Protein AF-A0A951VCX6-F1 (afdb_monomer)

pLDDT: mean 79.34, std 15.91, range [45.97, 97.44]

Structure (mmCIF, N/CA/C/O backbone):
data_AF-A0A951VCX6-F1
#
_entry.id   AF-A0A951VCX6-F1
#
loop_
_atom_site.group_PDB
_atom_site.id
_atom_site.type_symbol
_atom_site.label_atom_id
_atom_site.label_alt_id
_atom_site.label_comp_id
_atom_site.label_asym_id
_atom_site.label_entity_id
_atom_site.label_seq_id
_atom_site.pdbx_PDB_ins_code
_atom_site.Cartn_x
_atom_site.Cartn_y
_atom_site.Cartn_z
_atom_site.occupancy
_atom_site.B_iso_or_equiv
_atom_site.auth_seq_id
_atom_site.auth_comp_id
_atom_site.auth_asym_id
_atom_site.auth_atom_id
_atom_site.pdbx_PDB_model_num
ATOM 1 N N . PHE A 1 1 ? -34.793 -5.023 -7.842 1.00 47.97 1 PHE A N 1
ATOM 2 C CA . PHE A 1 1 ? -34.193 -4.145 -8.869 1.00 47.97 1 PHE A CA 1
ATOM 3 C C . PHE A 1 1 ? -32.663 -4.287 -8.936 1.00 47.97 1 PHE A C 1
ATOM 5 O O . PHE A 1 1 ? -31.972 -3.285 -9.024 1.00 47.97 1 PHE A O 1
ATOM 12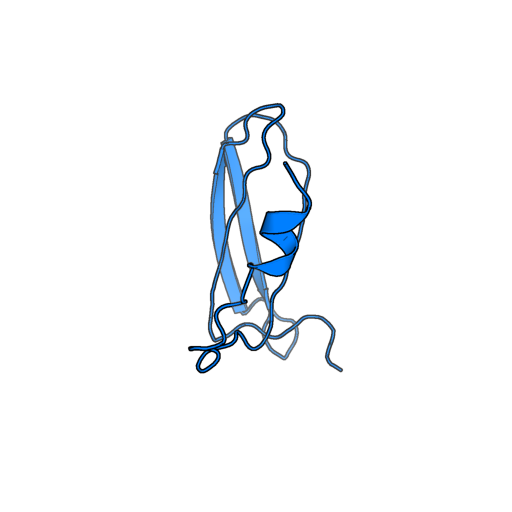 N N . SER A 1 2 ? -32.113 -5.512 -8.949 1.00 55.91 2 SER A N 1
ATOM 13 C CA . SER A 1 2 ? -30.645 -5.716 -8.882 1.00 55.91 2 SER A CA 1
ATOM 14 C C . SER A 1 2 ? -30.070 -6.617 -9.979 1.00 55.91 2 SER A C 1
ATOM 16 O O . SER A 1 2 ? -28.889 -6.922 -9.942 1.00 55.91 2 SER A O 1
ATOM 18 N N . ILE A 1 3 ? -30.878 -7.031 -10.962 1.00 54.53 3 ILE A N 1
ATOM 19 C CA . ILE A 1 3 ? -30.430 -7.927 -12.047 1.00 54.53 3 ILE A CA 1
ATOM 20 C C . ILE A 1 3 ? -30.209 -7.157 -13.360 1.00 54.53 3 ILE A C 1
ATOM 22 O O . ILE A 1 3 ? -29.389 -7.548 -14.177 1.00 54.53 3 ILE A O 1
ATOM 26 N N . LEU A 1 4 ? -30.891 -6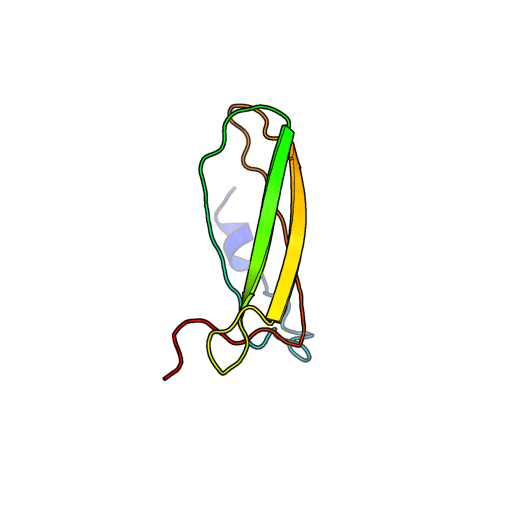.020 -13.552 1.00 52.59 4 LEU A N 1
ATOM 27 C CA . LEU A 1 4 ? -30.825 -5.250 -14.802 1.00 52.59 4 LEU A CA 1
ATOM 28 C C . LEU A 1 4 ? -29.541 -4.412 -14.938 1.00 52.59 4 LEU A C 1
ATOM 30 O O . LEU A 1 4 ? -29.081 -4.205 -16.053 1.00 52.59 4 LEU A O 1
ATOM 34 N N . GLY A 1 5 ? -28.931 -3.982 -13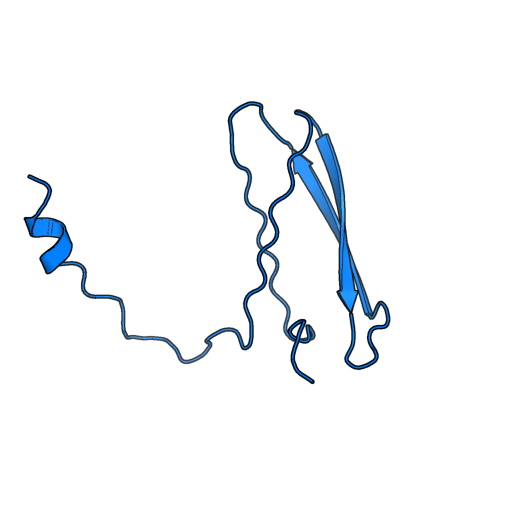.825 1.00 55.00 5 GLY A N 1
ATOM 35 C CA . GLY A 1 5 ? -27.673 -3.217 -13.845 1.00 55.00 5 GLY A CA 1
ATOM 36 C C . GLY A 1 5 ? -26.442 -4.051 -14.222 1.00 55.00 5 GLY A C 1
ATOM 37 O O . GLY A 1 5 ? -25.515 -3.526 -14.825 1.00 55.00 5 GLY A O 1
ATOM 38 N N . ALA A 1 6 ? -26.470 -5.361 -13.949 1.00 56.19 6 ALA A N 1
ATOM 39 C CA . ALA A 1 6 ? -25.395 -6.292 -14.304 1.00 56.19 6 ALA A CA 1
ATOM 40 C C . ALA A 1 6 ? -25.321 -6.585 -15.816 1.00 56.19 6 ALA A C 1
ATOM 42 O O . ALA A 1 6 ? -24.318 -7.099 -16.296 1.00 56.19 6 ALA A O 1
ATOM 43 N N . VAL A 1 7 ? -26.379 -6.258 -16.571 1.00 57.53 7 VAL A N 1
ATOM 44 C CA . VAL A 1 7 ? -26.435 -6.425 -18.035 1.00 57.53 7 VAL A CA 1
ATOM 45 C C . VAL A 1 7 ? -25.950 -5.162 -18.760 1.00 57.53 7 VAL A C 1
ATOM 47 O O . VAL A 1 7 ? -25.540 -5.233 -19.914 1.00 57.53 7 VAL A O 1
ATOM 50 N N . THR A 1 8 ? -25.970 -4.003 -18.091 1.00 60.25 8 THR A N 1
ATOM 51 C CA . THR A 1 8 ? -25.612 -2.699 -18.678 1.00 60.25 8 THR A CA 1
ATOM 52 C C . THR A 1 8 ? -24.233 -2.189 -18.267 1.00 60.25 8 THR A C 1
ATOM 54 O O . THR A 1 8 ? -23.834 -1.109 -18.699 1.00 60.25 8 THR A O 1
ATOM 57 N N . GLU A 1 9 ? -23.498 -2.926 -17.436 1.00 62.25 9 GLU A N 1
ATOM 58 C CA . GLU A 1 9 ? -22.109 -2.602 -17.120 1.00 62.25 9 GLU A CA 1
ATOM 59 C C . GLU A 1 9 ? -21.220 -2.953 -18.321 1.00 62.25 9 GLU A C 1
ATOM 61 O O . GLU A 1 9 ? -20.656 -4.039 -18.437 1.00 62.25 9 GLU A O 1
ATOM 66 N N . GLN A 1 10 ? -21.135 -2.027 -19.274 1.00 66.94 10 GLN A N 1
ATOM 67 C CA . GLN A 1 10 ? -20.142 -2.089 -20.333 1.00 66.94 10 GLN A CA 1
ATOM 68 C C . GLN A 1 10 ? -18.820 -1.602 -19.744 1.00 66.94 10 GLN A C 1
ATOM 70 O O . GLN A 1 10 ? -18.654 -0.411 -19.480 1.00 66.94 10 GLN A O 1
ATOM 75 N N . ALA A 1 11 ? -17.891 -2.529 -19.513 1.00 60.81 11 ALA A N 1
ATOM 76 C CA . ALA A 1 11 ? -16.540 -2.177 -19.102 1.00 60.81 11 ALA A CA 1
ATOM 77 C C . ALA A 1 11 ? -15.955 -1.166 -20.099 1.00 60.81 11 ALA A C 1
ATOM 79 O O . ALA A 1 11 ? -16.054 -1.354 -21.314 1.00 60.81 11 ALA A O 1
ATOM 80 N N . ASP A 1 12 ? -15.366 -0.088 -19.587 1.00 63.00 12 ASP A N 1
ATOM 81 C CA . ASP A 1 12 ? -14.686 0.895 -20.418 1.00 63.00 12 ASP A CA 1
ATOM 82 C C . ASP A 1 12 ? -13.503 0.217 -21.132 1.00 63.00 12 ASP A C 1
ATOM 84 O O . ASP A 1 12 ? -12.486 -0.127 -20.528 1.00 63.00 12 ASP A O 1
ATOM 88 N N . THR A 1 13 ? -13.662 -0.050 -22.430 1.00 58.72 13 THR A N 1
ATOM 89 C CA . THR A 1 13 ? -12.627 -0.667 -23.273 1.00 58.72 13 THR A CA 1
ATOM 90 C C . THR A 1 13 ? -11.684 0.369 -23.881 1.00 58.72 13 THR A C 1
ATOM 92 O O . THR A 1 13 ? -10.797 0.013 -24.657 1.00 58.72 13 THR A O 1
ATOM 95 N N . ARG A 1 14 ? -11.867 1.663 -23.587 1.00 64.25 14 ARG A N 1
ATOM 96 C CA . ARG A 1 14 ? -11.086 2.755 -24.169 1.00 64.25 14 ARG A CA 1
ATOM 97 C C . ARG A 1 14 ? -10.173 3.372 -23.119 1.00 64.25 14 ARG A C 1
ATOM 99 O O . ARG A 1 14 ? -10.385 4.497 -22.696 1.00 64.25 14 ARG A O 1
ATOM 106 N N . ASN A 1 15 ? -9.124 2.624 -22.771 1.00 52.94 15 ASN A N 1
ATOM 107 C CA . ASN A 1 15 ? -7.724 3.077 -22.711 1.00 52.94 15 ASN A CA 1
ATOM 108 C C . ASN A 1 15 ? -6.889 2.080 -21.885 1.00 52.94 15 ASN A C 1
ATOM 110 O O . ASN A 1 15 ? -6.538 2.332 -20.736 1.00 52.94 15 ASN A O 1
ATOM 114 N N . TRP A 1 16 ? -6.548 0.931 -22.474 1.00 58.62 16 TRP A N 1
ATOM 115 C CA . TRP A 1 16 ? -5.555 0.011 -21.894 1.00 58.62 16 TRP A CA 1
ATOM 116 C C . TRP A 1 16 ? -4.119 0.372 -22.289 1.00 58.62 16 TRP A C 1
ATOM 118 O O . TRP A 1 16 ? -3.205 -0.424 -22.085 1.00 58.62 16 TRP A O 1
ATOM 128 N N . GLN A 1 17 ? -3.900 1.549 -22.884 1.00 60.97 17 GLN A N 1
ATOM 129 C CA . GLN A 1 17 ? -2.615 1.894 -23.491 1.00 60.97 17 GLN A CA 1
ATOM 130 C C . GLN A 1 17 ? -1.492 2.042 -22.453 1.00 60.97 17 GLN A C 1
ATOM 132 O O . GLN A 1 17 ? -0.320 1.928 -22.797 1.00 60.97 17 GLN A O 1
ATOM 137 N N . THR A 1 18 ? -1.843 2.189 -21.175 1.00 62.44 18 THR A N 1
ATOM 138 C CA . THR A 1 18 ? -0.913 2.070 -20.048 1.00 62.44 18 THR A CA 1
ATOM 139 C C . THR A 1 18 ? -1.478 1.139 -18.979 1.00 62.44 18 THR A C 1
ATOM 141 O O . THR A 1 18 ? -1.803 1.568 -17.871 1.00 62.44 18 THR A O 1
ATOM 144 N N . LEU A 1 19 ? -1.629 -0.148 -19.306 1.00 70.88 19 LEU A N 1
ATOM 145 C CA . LEU A 1 19 ? -1.821 -1.168 -18.277 1.00 70.88 19 LEU A CA 1
ATOM 146 C C . LEU A 1 19 ? -0.524 -1.282 -17.451 1.00 70.88 19 LEU A C 1
ATOM 148 O O . LEU A 1 19 ? 0.552 -1.426 -18.041 1.00 70.88 19 LEU A O 1
ATOM 152 N N . PRO A 1 20 ? -0.584 -1.231 -16.108 1.00 72.19 20 PRO A N 1
ATOM 153 C CA . PRO A 1 20 ? 0.584 -1.503 -15.285 1.00 72.19 20 PRO A CA 1
ATOM 154 C C . PRO A 1 20 ? 1.167 -2.875 -15.630 1.00 72.19 20 PRO A C 1
ATOM 156 O O . PRO A 1 20 ? 0.430 -3.856 -15.712 1.00 72.19 20 PRO A O 1
ATOM 159 N N . HIS A 1 21 ? 2.490 -2.957 -15.789 1.00 79.38 21 HIS A N 1
ATOM 160 C CA . HIS A 1 21 ? 3.168 -4.230 -16.053 1.00 79.38 21 HIS A CA 1
ATOM 161 C C . HIS A 1 21 ? 2.899 -5.269 -14.949 1.00 79.38 21 HIS A C 1
ATOM 163 O O . HIS A 1 21 ? 2.812 -6.463 -15.222 1.00 79.38 21 HIS A O 1
ATOM 169 N N . SER A 1 22 ? 2.743 -4.819 -13.699 1.00 81.25 22 SER A N 1
ATOM 170 C CA . SER A 1 22 ? 2.367 -5.676 -12.575 1.00 81.25 22 SER A CA 1
ATOM 171 C C . SER A 1 22 ? 1.569 -4.911 -11.519 1.00 81.25 22 SER A C 1
ATOM 173 O O . SER A 1 22 ? 1.746 -3.702 -11.360 1.00 81.25 22 SER A O 1
ATOM 175 N N . ILE A 1 23 ? 0.701 -5.624 -10.796 1.00 85.50 23 ILE A N 1
ATOM 176 C CA . ILE A 1 23 ? -0.059 -5.111 -9.651 1.00 85.50 23 ILE A CA 1
ATOM 177 C C . ILE A 1 23 ? 0.231 -6.025 -8.462 1.00 85.50 23 ILE A C 1
ATOM 179 O O . ILE A 1 23 ? 0.001 -7.230 -8.535 1.00 85.50 23 ILE A O 1
ATOM 183 N N . HIS A 1 24 ? 0.723 -5.442 -7.369 1.00 86.25 24 HIS A N 1
ATOM 184 C CA . HIS A 1 24 ? 0.999 -6.147 -6.116 1.00 86.25 24 HIS A CA 1
ATOM 185 C C . HIS A 1 24 ? 0.014 -5.685 -5.055 1.00 86.25 24 HIS A C 1
ATOM 187 O O . HIS A 1 24 ? -0.272 -4.493 -4.946 1.00 86.25 24 HIS A O 1
ATOM 193 N N . TYR A 1 25 ? -0.494 -6.626 -4.264 1.00 90.62 25 TYR A N 1
ATOM 194 C CA . TYR A 1 25 ? -1.412 -6.339 -3.170 1.00 90.62 25 TYR A CA 1
ATOM 195 C C . TYR A 1 25 ? -0.983 -7.090 -1.915 1.00 90.62 25 TYR A C 1
ATOM 197 O O . TYR A 1 25 ? -0.755 -8.298 -1.948 1.00 90.62 25 TYR A O 1
ATOM 205 N N . ALA A 1 26 ? -0.914 -6.367 -0.801 1.00 91.25 26 ALA A N 1
ATOM 206 C CA . ALA A 1 26 ? -0.689 -6.926 0.519 1.00 91.25 26 ALA A CA 1
ATOM 207 C C . ALA A 1 26 ? -1.736 -6.369 1.486 1.00 91.25 26 ALA A C 1
ATOM 209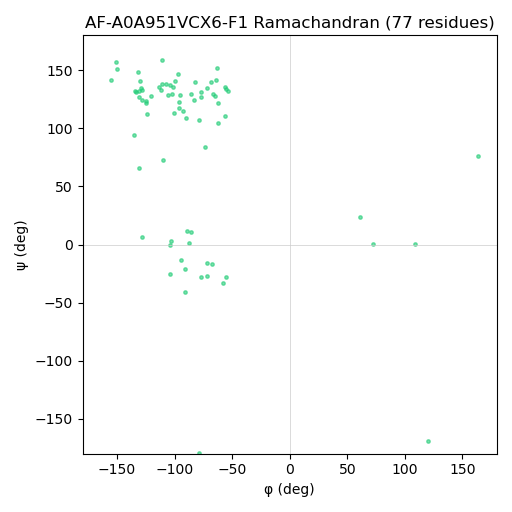 O O . ALA A 1 26 ? -2.085 -5.188 1.438 1.00 91.25 26 ALA A O 1
ATOM 210 N N . ARG A 1 27 ? -2.227 -7.227 2.383 1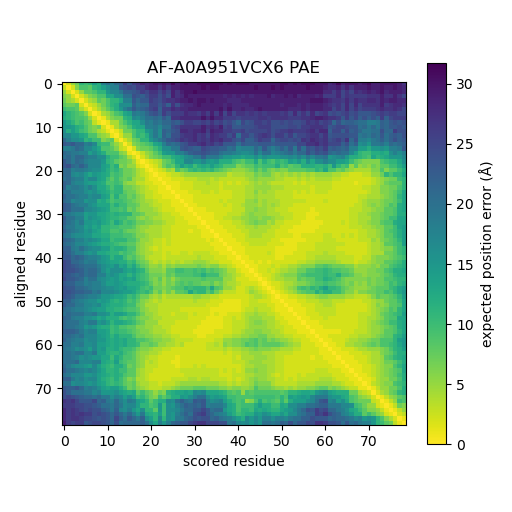.00 94.12 27 ARG A N 1
ATOM 211 C CA . ARG A 1 27 ? -3.142 -6.847 3.460 1.00 94.12 27 ARG A CA 1
ATOM 212 C C . ARG A 1 27 ? -2.497 -7.181 4.793 1.00 94.12 27 ARG A C 1
ATOM 214 O O . ARG A 1 27 ? -2.106 -8.322 5.011 1.00 94.12 27 ARG A O 1
ATOM 221 N N . MET A 1 28 ? -2.449 -6.201 5.688 1.00 93.25 28 MET A N 1
ATOM 222 C CA . MET A 1 28 ? -1.955 -6.376 7.052 1.00 93.25 28 MET A CA 1
ATOM 223 C C . MET A 1 28 ? -2.967 -5.829 8.066 1.00 93.25 28 MET A C 1
ATOM 225 O O . MET A 1 28 ? -3.502 -4.738 7.853 1.00 93.25 28 MET A O 1
ATOM 229 N N . PRO A 1 29 ? -3.267 -6.565 9.149 1.00 94.44 29 PRO A N 1
ATOM 230 C CA . PRO A 1 29 ? -3.981 -6.005 10.286 1.00 94.44 29 PRO A CA 1
ATOM 231 C C . PRO A 1 29 ? -3.050 -5.056 11.050 1.00 94.44 29 PRO A C 1
ATOM 233 O O . PRO A 1 29 ? -1.902 -5.396 11.319 1.00 94.44 29 PRO A O 1
ATOM 236 N N . LEU A 1 30 ? -3.554 -3.878 11.410 1.00 95.31 30 LEU A N 1
ATOM 237 C CA . LEU A 1 30 ? -2.821 -2.875 12.181 1.00 95.31 30 LEU A CA 1
ATOM 238 C C . LEU A 1 30 ? -3.689 -2.376 13.342 1.00 95.31 30 LEU A C 1
ATOM 240 O O . LEU A 1 30 ? -4.918 -2.333 13.200 1.00 95.31 30 LEU A O 1
ATOM 244 N N . PRO A 1 31 ? -3.083 -2.003 14.482 1.00 96.12 31 PRO A N 1
ATOM 245 C CA . PRO A 1 31 ? -3.809 -1.371 15.573 1.00 96.12 31 PRO A CA 1
ATOM 246 C C . PRO A 1 31 ? -4.375 -0.015 15.132 1.00 96.12 31 PRO A C 1
ATOM 248 O O . PRO A 1 31 ? -3.822 0.657 14.257 1.00 96.12 31 PRO A O 1
ATOM 251 N N . ALA A 1 32 ? -5.485 0.391 15.751 1.00 97.31 32 ALA A N 1
ATOM 252 C CA . ALA A 1 32 ? -6.039 1.723 15.537 1.00 97.31 32 ALA A CA 1
ATOM 253 C C . ALA A 1 32 ? -5.057 2.799 16.032 1.00 97.31 32 ALA A C 1
ATOM 255 O O . ALA A 1 32 ? -4.417 2.622 17.067 1.00 97.31 32 ALA A O 1
ATOM 256 N N . GLY A 1 33 ? -4.965 3.909 15.300 1.00 97.38 33 GLY A N 1
ATOM 257 C CA . GLY A 1 33 ? -4.017 4.994 15.552 1.00 97.38 33 GLY A CA 1
ATOM 258 C C . GLY A 1 33 ? -3.073 5.258 14.379 1.00 97.38 33 GLY A C 1
ATOM 259 O O . GLY A 1 33 ? -3.279 4.776 13.259 1.00 97.38 33 GLY A O 1
ATOM 260 N N . GLU A 1 34 ? -2.051 6.067 14.638 1.00 97.44 34 GLU A N 1
ATOM 261 C CA . GLU A 1 34 ? -0.985 6.379 13.686 1.00 97.44 34 GLU A CA 1
ATOM 262 C C . GLU A 1 34 ? 0.010 5.219 13.602 1.00 97.44 34 GLU A C 1
ATOM 264 O O . GLU A 1 34 ? 0.455 4.681 14.614 1.00 97.44 34 GLU A O 1
ATOM 269 N N . ASN A 1 35 ? 0.335 4.811 12.381 1.00 96.44 35 ASN A N 1
ATOM 270 C CA . ASN A 1 35 ? 1.277 3.742 12.095 1.00 96.44 35 ASN A CA 1
ATOM 271 C C . ASN A 1 35 ? 2.271 4.241 11.045 1.00 96.44 35 ASN A C 1
ATOM 273 O O . ASN A 1 35 ? 1.865 4.678 9.967 1.00 96.44 35 ASN A O 1
ATOM 277 N N . ASN A 1 36 ? 3.562 4.116 11.337 1.00 96.06 36 ASN A N 1
ATOM 278 C CA . ASN A 1 36 ? 4.629 4.458 10.404 1.00 96.06 36 ASN A CA 1
ATOM 279 C C . ASN A 1 36 ? 5.150 3.175 9.770 1.00 96.06 36 ASN A C 1
ATOM 281 O O . ASN A 1 36 ? 5.716 2.317 10.445 1.00 96.06 36 ASN A O 1
ATOM 285 N N . LEU A 1 37 ? 4.911 3.034 8.474 1.00 94.44 37 LEU A N 1
ATOM 286 C CA . LEU A 1 37 ? 5.285 1.870 7.687 1.00 94.44 37 LEU A CA 1
ATOM 287 C C . LEU A 1 37 ? 6.393 2.246 6.707 1.00 94.44 37 LEU A C 1
ATOM 289 O O . LEU A 1 37 ? 6.538 3.408 6.331 1.00 94.44 37 LEU A O 1
ATOM 293 N N . GLU A 1 38 ? 7.139 1.252 6.244 1.00 94.19 38 GLU A N 1
ATOM 294 C CA . GLU A 1 38 ? 8.126 1.418 5.182 1.00 94.19 38 GLU A CA 1
ATOM 295 C C . GLU A 1 38 ? 7.872 0.371 4.097 1.00 94.19 38 GLU A C 1
ATOM 297 O O . GLU A 1 38 ? 7.804 -0.827 4.371 1.00 94.19 38 GLU A O 1
ATOM 302 N N . LEU A 1 39 ? 7.696 0.831 2.860 1.00 91.69 39 LEU A N 1
ATOM 303 C CA . LEU A 1 39 ? 7.627 -0.028 1.687 1.00 91.69 39 LEU A CA 1
ATOM 304 C C . LEU A 1 39 ? 9.030 -0.161 1.091 1.00 91.69 39 LEU A C 1
ATOM 306 O O . LEU A 1 39 ? 9.586 0.816 0.586 1.00 91.69 39 LEU A O 1
ATOM 310 N N . GLU A 1 40 ? 9.581 -1.371 1.127 1.00 90.81 40 GLU A N 1
ATOM 311 C CA . GLU A 1 40 ? 10.873 -1.699 0.525 1.00 90.81 40 GLU A CA 1
ATOM 312 C C . GLU A 1 40 ? 10.678 -2.300 -0.875 1.00 90.81 40 GLU A C 1
ATOM 314 O O . GLU A 1 40 ? 10.058 -3.347 -1.055 1.00 90.81 40 GLU A O 1
ATOM 319 N N . LEU A 1 41 ? 11.197 -1.603 -1.883 1.00 86.88 41 LEU A N 1
ATOM 320 C CA . LEU A 1 41 ? 11.179 -2.000 -3.287 1.00 86.88 41 LEU A CA 1
ATOM 321 C C . LEU A 1 41 ? 12.493 -2.698 -3.616 1.00 86.88 41 LEU A C 1
ATOM 323 O O . LEU A 1 41 ? 13.570 -2.153 -3.364 1.00 86.88 41 LEU A O 1
ATOM 327 N N . LEU A 1 42 ? 12.408 -3.885 -4.208 1.00 84.62 42 LEU A N 1
ATOM 328 C CA . LEU A 1 42 ? 13.570 -4.697 -4.558 1.00 84.62 42 LEU A CA 1
ATOM 329 C C . LEU A 1 42 ? 13.923 -4.551 -6.044 1.00 84.62 42 LEU A C 1
ATOM 331 O O . LEU A 1 42 ? 13.037 -4.524 -6.901 1.00 84.62 42 LEU A O 1
ATOM 335 N N . ASN A 1 43 ? 15.220 -4.497 -6.360 1.00 76.94 43 ASN A N 1
ATOM 336 C CA . ASN A 1 43 ? 15.713 -4.530 -7.740 1.00 76.94 43 ASN A CA 1
ATOM 337 C C . ASN A 1 43 ? 15.722 -5.964 -8.312 1.00 76.94 43 ASN A C 1
ATOM 339 O O . ASN A 1 43 ? 15.381 -6.948 -7.647 1.00 76.94 43 ASN A O 1
ATOM 343 N N . ALA A 1 44 ? 16.168 -6.096 -9.566 1.00 72.88 44 ALA A N 1
ATOM 344 C CA . ALA A 1 44 ? 16.296 -7.386 -10.245 1.00 72.88 44 ALA A CA 1
ATOM 345 C C . ALA A 1 44 ? 17.171 -8.408 -9.488 1.00 72.88 44 ALA A C 1
ATOM 347 O O . ALA A 1 44 ? 16.918 -9.606 -9.597 1.00 72.88 44 ALA A O 1
ATOM 348 N N . ALA A 1 45 ? 18.140 -7.946 -8.691 1.00 81.12 45 ALA A N 1
ATOM 349 C CA . ALA A 1 45 ? 19.025 -8.768 -7.868 1.00 81.12 45 ALA A CA 1
ATOM 350 C C . ALA A 1 45 ? 18.475 -9.049 -6.452 1.00 81.12 45 ALA A C 1
ATOM 352 O O . ALA A 1 45 ? 19.216 -9.541 -5.606 1.00 81.12 45 ALA A O 1
ATOM 353 N N . GLN A 1 46 ? 17.194 -8.746 -6.184 1.00 79.50 46 GLN A N 1
ATOM 354 C CA . GLN A 1 46 ? 16.542 -8.896 -4.869 1.00 79.50 46 GLN A CA 1
ATOM 355 C C . GLN A 1 46 ? 17.181 -8.056 -3.755 1.00 79.50 46 GLN A C 1
ATOM 357 O O . GLN A 1 46 ? 17.045 -8.356 -2.572 1.00 79.50 46 GLN A O 1
ATOM 362 N N . GLN A 1 47 ? 17.862 -6.979 -4.128 1.00 79.69 47 GLN A N 1
ATOM 363 C CA . GLN A 1 47 ? 18.428 -6.029 -3.183 1.00 79.69 47 GLN A CA 1
ATOM 364 C C . GLN A 1 47 ? 17.480 -4.848 -3.024 1.00 79.69 47 GLN A C 1
ATOM 366 O O . GLN A 1 47 ? 16.819 -4.447 -3.985 1.00 79.69 47 GLN A O 1
ATOM 371 N N . ALA A 1 48 ? 17.447 -4.276 -1.823 1.00 80.75 48 ALA A N 1
ATOM 372 C CA . ALA A 1 48 ? 16.713 -3.053 -1.543 1.00 80.75 48 ALA A CA 1
ATOM 373 C C . ALA A 1 48 ? 17.168 -1.937 -2.492 1.00 80.75 48 ALA A C 1
ATOM 375 O O . ALA A 1 48 ? 18.298 -1.458 -2.422 1.00 80.75 48 ALA A O 1
ATOM 376 N N . ALA A 1 49 ? 16.284 -1.552 -3.405 1.00 82.56 49 ALA A N 1
ATOM 377 C CA . ALA A 1 49 ? 16.518 -0.491 -4.372 1.00 82.56 49 ALA A CA 1
ATOM 378 C C . ALA A 1 49 ? 16.049 0.853 -3.820 1.00 82.56 49 ALA A C 1
ATOM 380 O O . ALA A 1 49 ? 16.700 1.878 -4.013 1.00 82.56 49 ALA A O 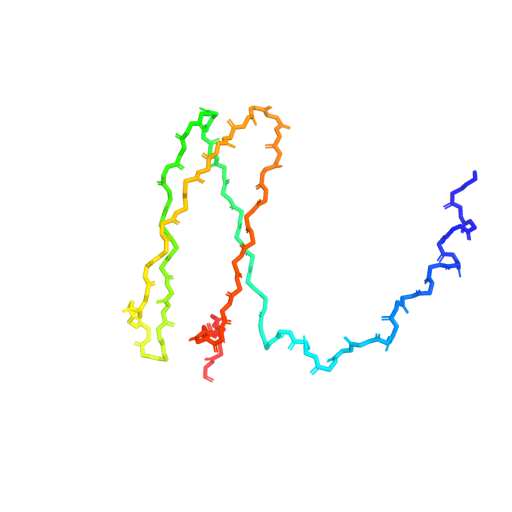1
ATOM 381 N N . ARG A 1 50 ? 14.897 0.847 -3.141 1.00 87.31 50 ARG A N 1
ATOM 382 C CA . ARG A 1 50 ? 14.254 2.056 -2.640 1.00 87.31 50 ARG A CA 1
ATOM 383 C C . ARG A 1 50 ? 13.363 1.744 -1.451 1.00 87.31 50 ARG A C 1
ATOM 385 O O . ARG A 1 50 ? 12.656 0.743 -1.445 1.00 87.31 50 ARG A O 1
ATOM 392 N N . ARG A 1 51 ? 13.360 2.648 -0.479 1.00 91.38 51 ARG A N 1
ATOM 393 C CA . ARG A 1 51 ? 12.450 2.628 0.664 1.00 91.38 51 ARG A CA 1
ATOM 394 C C . ARG A 1 51 ? 11.515 3.819 0.591 1.00 91.38 51 ARG A C 1
ATOM 396 O O . ARG A 1 51 ? 11.943 4.925 0.256 1.00 91.38 51 ARG A O 1
ATOM 403 N N . VAL A 1 52 ? 10.236 3.579 0.842 1.00 92.00 52 VAL A N 1
ATOM 404 C CA . VAL A 1 52 ? 9.191 4.599 0.786 1.00 92.00 52 VAL A CA 1
ATOM 405 C C . VAL A 1 52 ? 8.480 4.630 2.136 1.00 92.00 52 VAL A C 1
ATOM 407 O O . VAL A 1 52 ? 7.798 3.657 2.467 1.00 92.00 52 VAL A O 1
ATOM 410 N N . PRO A 1 53 ? 8.620 5.712 2.922 1.00 94.06 53 PRO A N 1
AT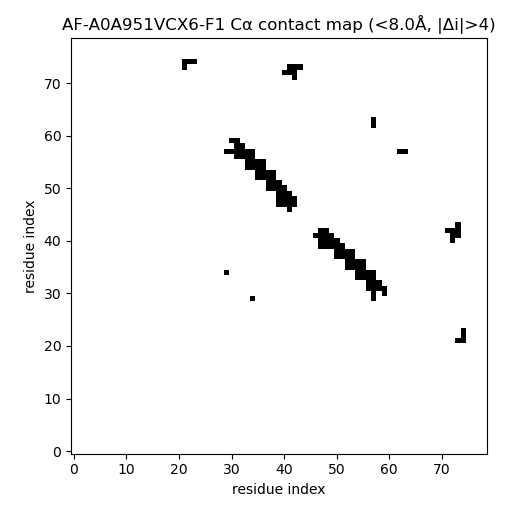OM 411 C CA . PRO A 1 53 ? 7.879 5.853 4.164 1.00 94.06 53 PRO A CA 1
ATOM 412 C C . PRO A 1 53 ? 6.388 6.040 3.868 1.00 94.06 53 PRO A C 1
ATOM 414 O O . PRO A 1 53 ? 5.995 6.738 2.931 1.00 94.06 53 PRO A O 1
ATOM 417 N N . LEU A 1 54 ? 5.555 5.400 4.678 1.00 93.31 54 LEU A N 1
ATOM 418 C CA . LEU A 1 54 ? 4.104 5.391 4.575 1.00 93.31 54 LEU A CA 1
ATOM 419 C C . LEU A 1 54 ? 3.515 5.597 5.971 1.00 93.31 54 LEU A C 1
ATOM 421 O O . LEU A 1 54 ? 3.310 4.650 6.725 1.00 93.31 54 LEU A O 1
ATOM 425 N N . GLU A 1 55 ? 3.206 6.840 6.308 1.00 94.75 55 GLU A N 1
ATOM 426 C CA . GLU A 1 55 ? 2.429 7.146 7.509 1.00 94.75 55 GLU A CA 1
ATOM 427 C C . GLU A 1 55 ? 0.965 6.839 7.222 1.00 94.75 55 GLU A C 1
ATOM 429 O O . GLU A 1 55 ? 0.432 7.303 6.211 1.00 94.75 55 GLU A O 1
ATOM 434 N N . VAL A 1 56 ? 0.308 6.031 8.058 1.00 94.88 56 VAL A N 1
ATOM 435 C CA . VAL A 1 56 ? -1.094 5.633 7.894 1.00 94.88 56 VAL A CA 1
ATOM 436 C C . VAL A 1 56 ? -1.861 5.748 9.205 1.00 94.88 56 VAL A C 1
ATOM 438 O O . VAL A 1 56 ? -1.446 5.237 10.238 1.00 94.88 56 VAL A O 1
ATOM 441 N N . THR A 1 57 ? -3.035 6.374 9.155 1.00 96.50 57 THR A N 1
ATOM 442 C CA . THR A 1 57 ? -3.973 6.383 10.281 1.00 96.50 57 THR A CA 1
ATOM 443 C C . THR A 1 57 ? -5.002 5.277 10.091 1.00 96.50 57 THR A C 1
ATOM 445 O O . THR A 1 57 ? -5.715 5.229 9.079 1.00 96.50 57 THR A O 1
ATOM 448 N N . ILE A 1 58 ? -5.084 4.381 11.066 1.00 97.00 58 ILE A N 1
ATOM 449 C CA . ILE A 1 58 ? -6.009 3.252 11.073 1.00 97.00 58 ILE A CA 1
ATOM 450 C C . ILE A 1 58 ? -7.135 3.543 12.053 1.00 97.00 58 ILE A C 1
ATOM 452 O O . ILE A 1 58 ? -6.905 3.882 13.210 1.00 97.00 58 ILE A O 1
ATOM 456 N N . ASN A 1 59 ? -8.368 3.389 11.581 1.00 96.12 59 ASN A N 1
ATOM 457 C CA . ASN A 1 59 ? -9.563 3.510 12.405 1.00 96.12 59 ASN A CA 1
ATOM 458 C C . ASN A 1 59 ? -10.155 2.116 12.621 1.00 96.12 59 ASN A C 1
ATOM 460 O O . ASN A 1 59 ? -10.227 1.323 11.679 1.00 96.12 59 ASN A O 1
ATOM 464 N N . ALA A 1 60 ? -10.596 1.819 13.844 1.00 94.50 60 ALA A N 1
ATOM 465 C CA . ALA A 1 60 ? -11.199 0.529 14.164 1.00 94.50 60 ALA A CA 1
ATOM 466 C C . ALA A 1 60 ? -12.401 0.231 13.247 1.00 94.50 60 ALA A C 1
ATOM 468 O O . ALA A 1 60 ? -13.219 1.107 12.969 1.00 94.50 60 ALA A O 1
ATOM 469 N N . GLY A 1 61 ? -12.487 -1.004 12.745 1.00 93.62 61 GLY A N 1
ATOM 470 C CA . GLY A 1 61 ? -13.573 -1.443 11.859 1.00 93.62 61 GLY A CA 1
ATOM 471 C C . GLY A 1 61 ? -13.533 -0.881 10.431 1.00 93.62 61 GLY A C 1
ATOM 472 O O . GLY A 1 61 ? -14.401 -1.221 9.630 1.00 93.62 61 GLY A O 1
ATOM 473 N N . ARG A 1 62 ? -12.534 -0.061 10.071 1.00 94.75 62 ARG A N 1
ATOM 474 C CA . ARG A 1 62 ? -12.391 0.520 8.729 1.00 94.75 62 ARG A CA 1
ATOM 475 C C . ARG A 1 62 ? -11.175 -0.052 8.007 1.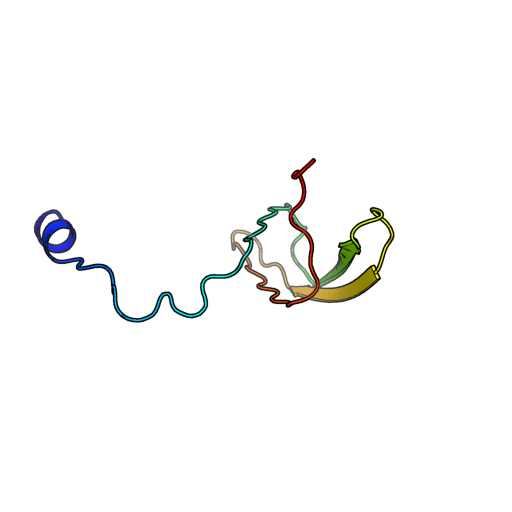00 94.75 62 ARG A C 1
ATOM 477 O O . ARG A 1 62 ? -10.073 -0.076 8.544 1.00 94.75 62 ARG A O 1
ATOM 484 N N . THR A 1 63 ? -11.363 -0.451 6.750 1.00 94.81 63 THR A N 1
ATOM 485 C CA . THR A 1 63 ? -10.238 -0.796 5.868 1.00 94.81 63 THR A CA 1
ATOM 486 C C . THR A 1 63 ? -9.668 0.480 5.252 1.00 94.81 63 THR A C 1
ATOM 488 O O . THR A 1 63 ? -10.396 1.243 4.615 1.00 94.81 63 THR A O 1
ATOM 491 N N . THR A 1 64 ? -8.368 0.706 5.436 1.00 94.38 64 THR A N 1
ATOM 492 C CA . THR A 1 64 ? -7.624 1.806 4.809 1.00 94.38 64 THR A CA 1
ATOM 493 C C . THR A 1 64 ? -6.811 1.258 3.640 1.00 94.38 64 THR A C 1
ATOM 495 O O . THR A 1 64 ? -6.076 0.288 3.803 1.00 94.38 64 THR A O 1
ATOM 498 N N . PHE A 1 65 ? -6.920 1.893 2.473 1.00 94.06 65 PHE A N 1
ATOM 499 C CA . PHE A 1 65 ? -6.147 1.542 1.281 1.00 94.06 65 PHE A CA 1
ATOM 500 C C . PHE A 1 65 ? -5.027 2.561 1.057 1.00 94.06 65 PHE A C 1
ATOM 502 O O . PHE A 1 65 ? -5.235 3.769 1.197 1.00 94.06 65 PHE A O 1
ATOM 509 N N . ARG A 1 66 ? -3.836 2.070 0.706 1.00 93.19 66 ARG A N 1
ATOM 510 C CA . ARG A 1 66 ? -2.701 2.879 0.257 1.00 93.19 66 ARG A CA 1
ATOM 511 C C . ARG A 1 66 ? -2.251 2.365 -1.102 1.00 93.19 66 ARG A C 1
ATOM 513 O O . ARG A 1 66 ? -1.898 1.197 -1.225 1.00 93.19 66 ARG A O 1
ATOM 520 N N . ASN A 1 67 ? -2.270 3.249 -2.094 1.00 91.81 67 ASN A N 1
ATOM 521 C CA . ASN A 1 67 ? -1.819 2.946 -3.445 1.00 91.81 67 ASN A CA 1
ATOM 522 C C . ASN A 1 67 ? -0.418 3.519 -3.643 1.00 91.81 67 ASN A C 1
ATOM 524 O O . ASN A 1 67 ? -0.162 4.669 -3.292 1.00 91.81 67 ASN A O 1
ATOM 528 N N . PHE A 1 68 ? 0.463 2.722 -4.237 1.00 89.94 68 PHE A N 1
ATOM 529 C CA . PHE A 1 68 ? 1.796 3.137 -4.645 1.00 89.94 68 PHE A CA 1
ATOM 530 C C . PHE A 1 68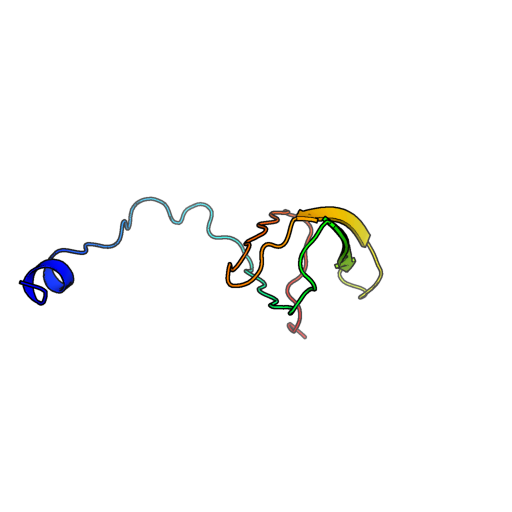 ? 2.021 2.692 -6.090 1.00 89.94 68 PHE A C 1
ATOM 532 O O . PHE A 1 68 ? 1.723 1.552 -6.441 1.00 89.94 68 PHE A O 1
ATOM 539 N N . HIS A 1 69 ? 2.517 3.599 -6.929 1.00 87.94 69 HIS A N 1
ATOM 540 C CA . HIS A 1 69 ? 2.787 3.341 -8.338 1.00 87.94 69 HIS A CA 1
ATOM 541 C C . HIS A 1 69 ? 4.216 3.763 -8.664 1.00 87.94 69 HIS A C 1
ATOM 543 O O . HIS A 1 69 ? 4.638 4.858 -8.293 1.00 87.94 69 HIS A O 1
ATOM 549 N N . THR A 1 70 ? 4.950 2.896 -9.356 1.00 82.25 70 THR A N 1
ATOM 550 C CA . THR A 1 70 ? 6.316 3.175 -9.793 1.00 82.25 70 THR A CA 1
ATOM 551 C C . THR A 1 70 ? 6.649 2.423 -11.078 1.00 82.25 70 THR A C 1
ATOM 553 O O . THR A 1 70 ? 6.026 1.405 -11.384 1.00 82.25 70 THR A O 1
ATOM 556 N N . LEU A 1 71 ? 7.633 2.930 -11.822 1.00 80.38 71 LEU A N 1
ATOM 557 C CA . LEU A 1 71 ? 8.088 2.372 -13.102 1.00 80.38 71 LEU A CA 1
ATOM 558 C C . LEU A 1 71 ? 9.279 1.408 -12.955 1.00 80.38 71 LEU A C 1
ATOM 560 O O . LEU A 1 71 ? 9.602 0.688 -13.893 1.00 80.38 71 LEU A O 1
ATOM 564 N N . ASP A 1 72 ? 9.934 1.395 -11.795 1.00 70.56 72 ASP A N 1
ATOM 565 C CA . ASP A 1 72 ? 11.187 0.679 -11.518 1.00 70.56 72 ASP A CA 1
ATOM 566 C C . ASP A 1 72 ? 11.005 -0.624 -10.708 1.00 70.56 72 ASP A C 1
ATOM 568 O O . ASP A 1 72 ? 11.987 -1.290 -10.379 1.00 70.56 72 ASP A O 1
ATOM 572 N N . ALA A 1 73 ? 9.765 -1.021 -10.397 1.00 65.62 73 ALA A N 1
ATOM 573 C CA . ALA A 1 73 ? 9.484 -2.213 -9.595 1.00 65.62 73 ALA A CA 1
ATOM 574 C C . ALA A 1 73 ? 9.434 -3.500 -10.439 1.00 65.62 73 ALA A C 1
ATOM 576 O O . ALA A 1 73 ? 8.689 -3.591 -11.417 1.00 65.62 73 ALA A O 1
ATOM 577 N N . LYS A 1 74 ? 10.168 -4.540 -10.010 1.00 66.19 74 LYS A N 1
ATOM 578 C CA . LYS A 1 74 ? 10.049 -5.899 -10.567 1.00 66.19 74 LYS A CA 1
ATOM 579 C C . LYS A 1 74 ? 8.859 -6.643 -9.931 1.00 66.19 74 LYS A C 1
ATOM 581 O O . LYS A 1 74 ? 8.702 -6.589 -8.710 1.00 66.19 74 LYS A O 1
ATOM 586 N N . PRO A 1 75 ? 8.075 -7.421 -10.702 1.00 61.00 75 PRO A N 1
ATOM 587 C CA . PRO A 1 75 ? 7.112 -8.346 -10.125 1.00 61.00 75 PRO A CA 1
ATOM 588 C C . PRO A 1 75 ? 7.764 -9.474 -9.312 1.00 61.00 75 PRO A C 1
ATOM 590 O O . PRO A 1 75 ? 8.635 -10.197 -9.801 1.00 61.00 75 PRO A O 1
ATOM 593 N N . MET A 1 76 ? 7.305 -9.655 -8.072 1.00 59.22 76 MET A N 1
ATOM 594 C CA . MET A 1 76 ? 7.652 -10.803 -7.232 1.00 59.22 76 MET A CA 1
ATOM 595 C C . MET A 1 76 ? 7.164 -12.104 -7.897 1.00 59.22 76 MET A C 1
ATOM 597 O O . MET A 1 76 ? 5.973 -12.246 -8.159 1.00 59.22 76 MET A O 1
ATOM 601 N N . GLY A 1 77 ? 8.067 -13.056 -8.167 1.00 57.06 77 GLY A N 1
ATOM 602 C CA . GLY A 1 77 ? 7.708 -14.412 -8.620 1.00 57.06 77 GLY A CA 1
ATOM 603 C C . GLY A 1 77 ? 8.009 -14.776 -10.080 1.00 57.06 77 GLY A C 1
ATOM 604 O O . GLY A 1 77 ? 7.751 -15.913 -10.466 1.00 57.06 77 GLY A O 1
ATOM 605 N N . VAL A 1 78 ? 8.593 -13.882 -10.885 1.00 51.12 78 VAL A N 1
ATOM 606 C CA . VAL A 1 78 ? 9.076 -14.246 -12.232 1.00 51.12 78 VAL A CA 1
ATOM 607 C C . VAL A 1 78 ? 10.533 -14.715 -12.134 1.00 51.12 78 VAL A C 1
ATOM 609 O O . VAL A 1 78 ? 11.424 -13.910 -11.821 1.00 51.12 78 VAL A O 1
ATOM 612 N N . ARG A 1 79 ? 10.724 -16.031 -12.322 1.00 45.97 79 ARG A N 1
ATOM 613 C CA . ARG A 1 79 ? 12.032 -16.681 -12.502 1.00 45.97 79 ARG A CA 1
ATOM 614 C C . ARG A 1 79 ? 12.721 -16.164 -13.756 1.00 45.97 79 ARG A C 1
ATOM 616 O O . ARG A 1 79 ? 12.019 -16.032 -14.780 1.00 45.97 79 ARG A O 1
#

Secondary structure (DSSP, 8-state):
--SSHHHH-----S--TT--S----------SEEEEEEEEEE-TTSSEEEEEEEEEEE-TT---------SSPPPTT--

Radius of gyration: 17.89 Å; Cα contacts (8 Å, |Δi|>4): 63; chains: 1; bounding box: 53×24×40 Å

Foldseek 3Di:
DPPVVVVVPDDPPPDCVDDPPDDDDDDDDDDAAKDWDWDFAAAPVRDGPDIDIDIDGDDPPDDDDDDDDDDGGDDPPDD

Nearest PDB structures (foldseek):
  7o9m-assembly1_a  TM=2.789E-01  e=2.454E+00  Homo sapiens
  6i9r-assembly1_a  TM=2.814E-01  e=4.076E+00  Homo sapiens
  3ako-assembly1_B  TM=2.244E-01  e=8.725E+00  Plant transformation vector pSITEII-4C1

Solvent-accessible surface area (backbone atoms only — not comparable to full-atom values): 5827 Å² total; per-residue (Å²): 142,77,68,69,63,75,76,67,67,72,75,86,81,87,73,69,89,76,62,72,94,66,87,86,88,87,88,79,92,73,73,64,40,84,42,84,43,72,49,76,40,41,38,97,84,72,42,84,68,46,76,43,83,42,81,44,77,37,53,82,100,54,91,80,87,85,90,85,87,76,92,78,69,63,68,90,87,76,128

Mean predicted aligned error: 10.88 Å

Sequence (79 aa):
FSILGAVTEQADTRNWQTLPHSIHYARMPLPAGENNLELELLNAAQQAARRVPLEVTINAGRTTFRNFHTLDAKPMGVR